Protein AF-A0A9Q3HK66-F1 (afdb_monomer_lite)

Secondary structure (DSSP, 8-state):
---SHHHHHHHHHHHTSTTTTTT-HHHHHHHHHHHHS----TTS--HHHHHHHHHHHHHTT-B-SHHHHHHHHHHHHHHHHHHHHTTSS-TT---HHHHHHTB-HHHHHHHHHHHHHHHHHHHHHTT-

Sequence (128 aa):
MEFWTTHSKISDAIEAMPGYEEGNWNQLKKNLITKWGRVEPKRRYTKDSLINLFNDTQDAGGVSTLSQYKRFIEDYEAILTYLLRYKYIPQENMFHEDLFDCLSADIKGALIKEMLKENVMVRAEDGG

Organism: NCBI:txid1389203

Foldseek 3Di:
DDPPPPPVVVVVVLCPAPCNVVVNVVRSVVVCCVVPVDPPDDCPDAPVQLVCLLVVLVVVVAQDDPVSVVVSVVSLCVRVVVCPVVVNDDPVPDVVVSVLVRHDPVVNVVVVVVVVVVVVVVVVVVPD

pLDDT: mean 73.05, std 12.78, range [39.62, 91.19]

Structure (mmCIF, N/CA/C/O backbone):
data_AF-A0A9Q3HK66-F1
#
_entry.id   AF-A0A9Q3HK66-F1
#
loop_
_atom_site.group_PDB
_atom_site.id
_atom_site.type_symbol
_atom_site.label_atom_id
_atom_site.label_alt_id
_atom_site.label_comp_id
_atom_site.label_asym_id
_atom_site.label_entity_id
_atom_site.label_seq_id
_atom_site.pdbx_PDB_ins_code
_atom_site.Cartn_x
_atom_site.Cartn_y
_atom_site.Cartn_z
_atom_site.occupancy
_atom_site.B_iso_or_equiv
_atom_site.auth_seq_id
_atom_site.auth_comp_id
_atom_site.auth_asym_id
_atom_site.auth_atom_id
_atom_site.pdbx_PDB_model_num
ATOM 1 N N . MET A 1 1 ? 32.216 -19.270 10.308 1.00 46.50 1 MET A N 1
ATOM 2 C CA . MET A 1 1 ? 32.596 -17.884 9.955 1.00 46.50 1 MET A CA 1
ATOM 3 C C . MET A 1 1 ? 32.798 -17.832 8.454 1.00 46.50 1 MET A C 1
ATOM 5 O O . MET A 1 1 ? 33.828 -18.320 8.029 1.00 46.50 1 MET A O 1
ATOM 9 N N . GLU A 1 2 ? 31.871 -17.285 7.662 1.00 50.75 2 GLU A N 1
ATOM 10 C CA . GLU A 1 2 ? 32.085 -17.074 6.213 1.00 50.75 2 GLU A CA 1
ATOM 11 C C . GLU A 1 2 ? 31.301 -15.840 5.721 1.00 50.75 2 GLU A C 1
ATOM 13 O O . GLU A 1 2 ? 30.339 -15.947 4.971 1.00 50.75 2 GLU A O 1
ATOM 18 N N . PHE A 1 3 ? 31.683 -14.646 6.189 1.00 43.53 3 PHE A N 1
ATOM 19 C CA . PHE A 1 3 ? 31.062 -13.370 5.784 1.00 43.53 3 PHE A CA 1
ATOM 20 C C . PHE A 1 3 ? 31.805 -12.642 4.641 1.00 43.53 3 PHE A C 1
ATOM 22 O O . PHE A 1 3 ? 31.358 -11.587 4.202 1.00 43.53 3 PHE A O 1
ATOM 29 N N . TRP A 1 4 ? 32.912 -13.189 4.119 1.00 42.31 4 TRP A N 1
ATOM 30 C CA . TRP A 1 4 ? 33.807 -12.465 3.194 1.00 42.31 4 TRP A CA 1
ATOM 31 C C . TRP A 1 4 ? 33.685 -12.851 1.710 1.00 42.31 4 TRP A C 1
ATOM 33 O O . TRP A 1 4 ? 34.185 -12.137 0.846 1.00 42.31 4 TRP A O 1
ATOM 43 N N . THR A 1 5 ? 32.991 -13.937 1.367 1.00 47.78 5 THR A N 1
ATOM 44 C CA . THR A 1 5 ? 33.030 -14.515 0.007 1.00 47.78 5 THR A CA 1
ATOM 45 C C . THR A 1 5 ? 32.211 -13.732 -1.032 1.00 47.78 5 THR A C 1
ATOM 47 O O . THR A 1 5 ? 32.378 -13.922 -2.237 1.00 47.78 5 THR A O 1
ATOM 50 N N . THR A 1 6 ? 31.321 -12.839 -0.593 1.00 52.41 6 THR A N 1
ATOM 51 C CA . THR A 1 6 ? 30.396 -12.108 -1.479 1.00 52.41 6 THR A CA 1
ATOM 52 C C . THR A 1 6 ? 30.963 -10.770 -1.962 1.00 52.41 6 THR A C 1
ATOM 54 O O . THR A 1 6 ? 30.619 -10.325 -3.054 1.00 52.41 6 THR A O 1
ATOM 57 N N . HIS A 1 7 ? 31.847 -10.138 -1.181 1.00 50.62 7 HIS A N 1
ATOM 58 C CA . HIS A 1 7 ? 32.344 -8.784 -1.461 1.00 50.62 7 HIS A CA 1
ATOM 59 C C . HIS A 1 7 ? 33.297 -8.741 -2.669 1.00 50.62 7 HIS A C 1
ATOM 61 O O . HIS A 1 7 ? 33.177 -7.845 -3.502 1.00 50.62 7 HIS A O 1
ATOM 67 N N . SER A 1 8 ? 34.177 -9.743 -2.815 1.00 58.47 8 SER A N 1
ATOM 68 C CA . SER A 1 8 ? 35.113 -9.831 -3.954 1.00 58.47 8 SER A CA 1
ATOM 69 C C . SER A 1 8 ? 34.372 -9.966 -5.287 1.00 58.47 8 SER A C 1
ATOM 71 O O . SER A 1 8 ? 34.623 -9.196 -6.203 1.00 58.47 8 SER A O 1
ATOM 73 N N . LYS A 1 9 ? 33.352 -10.828 -5.371 1.00 66.75 9 LYS A N 1
ATOM 74 C CA . LYS A 1 9 ? 32.630 -11.070 -6.633 1.00 66.75 9 LYS A CA 1
ATOM 75 C C . LYS A 1 9 ? 31.901 -9.842 -7.175 1.00 66.75 9 LYS A C 1
ATOM 77 O O . LYS A 1 9 ? 31.678 -9.752 -8.379 1.00 66.75 9 LYS A O 1
ATOM 82 N N . ILE A 1 10 ? 31.467 -8.941 -6.293 1.00 68.12 10 ILE A N 1
ATOM 83 C CA . ILE A 1 10 ? 30.796 -7.706 -6.704 1.00 68.12 10 ILE A CA 1
ATOM 84 C C . ILE A 1 10 ? 31.839 -6.690 -7.167 1.00 68.12 10 ILE A C 1
ATOM 86 O O . ILE A 1 10 ? 31.638 -6.112 -8.228 1.00 68.12 10 ILE A O 1
ATOM 90 N N . SER A 1 11 ? 32.952 -6.527 -6.440 1.00 75.31 11 SER A N 1
ATOM 91 C CA . SER A 1 11 ? 34.046 -5.626 -6.848 1.00 75.31 11 SER A CA 1
ATOM 92 C C . SER A 1 11 ? 34.596 -6.003 -8.222 1.00 75.31 11 SER A C 1
ATOM 94 O O . SER A 1 11 ? 34.533 -5.194 -9.144 1.00 75.31 11 SER A O 1
ATOM 96 N N . ASP A 1 12 ? 34.971 -7.272 -8.407 1.00 80.69 12 ASP A N 1
ATOM 97 C CA . ASP A 1 12 ? 35.528 -7.785 -9.665 1.00 80.69 12 ASP A CA 1
ATOM 98 C C . ASP A 1 12 ? 34.554 -7.573 -10.840 1.00 80.69 12 ASP A C 1
ATOM 100 O O . ASP A 1 12 ? 34.932 -7.265 -11.971 1.00 80.69 12 ASP A O 1
ATOM 104 N N . ALA A 1 13 ? 33.252 -7.708 -10.573 1.00 76.38 13 ALA A N 1
ATOM 105 C CA . ALA A 1 13 ? 32.212 -7.533 -11.575 1.00 76.38 13 ALA A CA 1
ATOM 106 C C . ALA A 1 13 ? 31.898 -6.064 -11.902 1.00 76.38 13 ALA A C 1
ATOM 108 O O . ALA A 1 13 ? 31.274 -5.840 -12.942 1.00 76.38 13 ALA A O 1
ATOM 109 N N . ILE A 1 14 ? 32.254 -5.113 -11.029 1.00 77.75 14 ILE A N 1
ATOM 110 C CA . ILE A 1 14 ? 32.160 -3.660 -11.246 1.00 77.75 14 ILE A CA 1
ATOM 111 C C . ILE A 1 14 ? 33.399 -3.171 -11.996 1.00 77.75 14 ILE A C 1
ATOM 113 O O . ILE A 1 14 ? 33.261 -2.407 -12.947 1.00 77.75 14 ILE A O 1
ATOM 117 N N . GLU A 1 15 ? 34.578 -3.660 -11.616 1.00 81.81 15 GLU A N 1
ATOM 118 C CA . GLU A 1 15 ? 35.858 -3.343 -12.257 1.00 81.81 15 GLU A CA 1
ATOM 119 C C . GLU A 1 15 ? 35.882 -3.788 -13.726 1.00 81.81 15 GLU A C 1
ATOM 121 O O . GLU A 1 15 ? 36.341 -3.064 -14.603 1.00 81.81 15 GLU A O 1
ATOM 126 N N . ALA A 1 16 ? 35.259 -4.930 -14.028 1.00 82.25 16 ALA A N 1
ATOM 127 C CA . ALA A 1 16 ? 35.086 -5.414 -15.396 1.00 82.25 16 ALA A CA 1
ATOM 128 C C . ALA A 1 16 ? 33.992 -4.680 -16.208 1.00 82.25 16 ALA A C 1
ATOM 130 O O . ALA A 1 16 ? 33.713 -5.071 -17.347 1.00 82.25 16 ALA A O 1
ATOM 131 N N . MET A 1 17 ? 33.306 -3.667 -15.655 1.00 85.44 17 MET A N 1
ATOM 132 C CA . MET A 1 17 ? 32.253 -2.957 -16.389 1.00 85.44 17 MET A CA 1
ATOM 133 C C . MET A 1 17 ? 32.805 -1.879 -17.324 1.00 85.44 17 MET A C 1
ATOM 135 O O . MET A 1 17 ? 33.657 -1.082 -16.929 1.00 85.44 17 MET A O 1
ATOM 139 N N . PRO A 1 18 ? 32.219 -1.739 -18.528 1.00 79.81 18 PRO A N 1
ATOM 140 C CA . PRO A 1 18 ? 3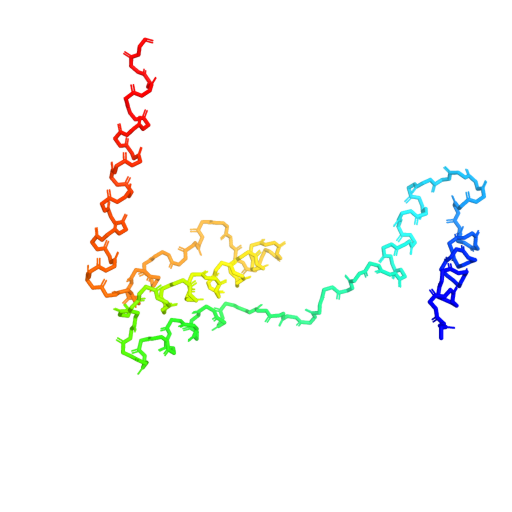2.517 -0.615 -19.403 1.00 79.81 18 PRO A CA 1
ATOM 141 C C . PRO A 1 18 ? 32.283 0.725 -18.697 1.00 79.81 18 PRO A C 1
ATOM 143 O O . PRO A 1 18 ? 31.234 0.935 -18.077 1.00 79.81 18 PRO A O 1
ATOM 146 N N . GLY A 1 19 ? 33.251 1.631 -18.817 1.00 78.12 19 GLY A N 1
ATOM 147 C CA . GLY A 1 19 ? 33.241 2.934 -18.156 1.00 78.12 19 GLY A CA 1
ATOM 148 C C . GLY A 1 19 ? 33.841 2.956 -16.745 1.00 78.12 19 GLY A C 1
ATOM 149 O O . GLY A 1 19 ? 33.911 4.041 -16.174 1.00 78.12 19 GLY A O 1
ATOM 150 N N . TYR A 1 20 ? 34.284 1.817 -16.190 1.00 82.31 20 TYR A N 1
ATOM 151 C CA . TYR A 1 20 ? 35.030 1.783 -14.925 1.00 82.31 20 TYR A CA 1
ATOM 152 C C . TYR A 1 20 ? 36.455 2.334 -15.096 1.00 82.31 20 TYR A C 1
ATOM 154 O O . TYR A 1 20 ? 36.776 3.382 -14.543 1.00 82.31 20 TYR A O 1
ATOM 162 N N . GLU A 1 21 ? 37.266 1.690 -15.943 1.00 82.25 21 GLU A N 1
ATOM 163 C CA . GLU A 1 21 ? 38.657 2.087 -16.241 1.00 82.25 21 GLU A CA 1
ATOM 164 C C . GLU A 1 21 ? 38.761 3.500 -16.839 1.00 82.25 21 GLU A C 1
ATOM 166 O O . GLU A 1 21 ? 39.676 4.262 -16.547 1.00 82.25 21 GLU A O 1
ATOM 171 N N . GLU A 1 22 ? 37.776 3.886 -17.651 1.00 86.62 22 GLU A N 1
ATOM 172 C CA . GLU A 1 22 ? 37.726 5.196 -18.313 1.00 86.62 22 GLU A CA 1
ATOM 173 C C . GLU A 1 22 ? 37.246 6.325 -17.381 1.00 86.62 22 GLU A C 1
ATOM 175 O O . GLU A 1 22 ? 37.138 7.476 -17.805 1.00 86.62 22 GLU A O 1
ATOM 180 N N . GLY A 1 23 ? 36.892 6.016 -16.125 1.00 81.62 23 GLY A N 1
ATOM 181 C CA . GLY A 1 23 ? 36.328 6.986 -15.180 1.00 81.62 23 GLY A CA 1
ATOM 182 C C . GLY A 1 23 ? 34.977 7.564 -15.625 1.00 81.62 23 GLY A C 1
ATOM 183 O O . GLY A 1 23 ? 34.552 8.622 -15.153 1.00 81.62 23 GLY A O 1
ATOM 184 N N . ASN A 1 24 ? 34.279 6.893 -16.545 1.00 84.25 24 ASN A N 1
ATOM 185 C CA . ASN A 1 24 ? 32.986 7.315 -17.065 1.00 84.25 24 ASN A CA 1
ATOM 186 C C . ASN A 1 24 ? 31.864 6.883 -16.113 1.00 84.25 24 ASN A C 1
ATOM 188 O O . ASN A 1 24 ? 31.091 5.954 -16.369 1.00 84.25 24 ASN A O 1
ATOM 192 N N . TRP A 1 25 ? 31.747 7.614 -15.005 1.00 80.31 25 TRP A N 1
ATOM 193 C CA . TRP A 1 25 ? 30.782 7.352 -13.935 1.00 80.31 25 TRP A CA 1
ATOM 194 C C . TRP A 1 25 ? 29.326 7.299 -14.415 1.00 80.31 25 TRP A C 1
ATOM 196 O O . TRP A 1 25 ? 28.517 6.559 -13.854 1.00 80.31 25 TRP A O 1
ATOM 206 N N . ASN A 1 26 ? 28.978 8.029 -15.480 1.00 79.31 26 ASN A N 1
ATOM 207 C CA . ASN A 1 26 ? 27.639 7.991 -16.072 1.00 79.31 26 ASN A CA 1
ATOM 208 C C . ASN A 1 26 ? 27.352 6.6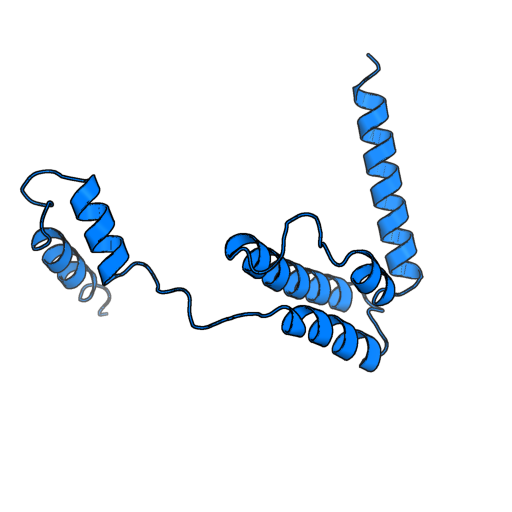63 -16.784 1.00 79.31 26 ASN A C 1
ATOM 210 O O . ASN A 1 26 ? 26.247 6.127 -16.666 1.00 79.31 26 ASN A O 1
ATOM 214 N N . GLN A 1 27 ? 28.325 6.126 -17.518 1.00 83.06 27 GLN A N 1
ATOM 215 C CA . GLN A 1 27 ? 28.209 4.825 -18.174 1.00 83.06 27 GLN A CA 1
ATOM 216 C C . GLN A 1 27 ? 28.241 3.687 -17.153 1.00 83.06 27 GLN A C 1
ATOM 218 O O . GLN A 1 27 ? 27.389 2.798 -17.203 1.00 83.06 27 GLN A O 1
ATOM 223 N N . LEU A 1 28 ? 29.134 3.775 -16.166 1.00 77.44 28 LEU A N 1
ATOM 224 C CA . LEU A 1 28 ? 29.213 2.809 -15.077 1.00 77.44 28 LEU A CA 1
ATOM 225 C C . LEU A 1 28 ? 27.895 2.744 -14.290 1.00 77.44 28 LEU A C 1
ATOM 227 O O . LEU A 1 28 ? 27.343 1.665 -14.092 1.00 77.44 28 LEU A O 1
ATOM 231 N N . LYS A 1 29 ? 27.316 3.897 -13.925 1.00 76.81 29 LYS A N 1
ATOM 232 C CA . LYS A 1 29 ? 26.019 3.976 -13.231 1.00 76.81 29 LYS A CA 1
ATOM 233 C C . LYS A 1 29 ? 24.886 3.319 -14.024 1.00 76.81 29 LYS A C 1
ATOM 235 O O . LYS A 1 29 ? 24.063 2.625 -13.429 1.00 76.81 29 LYS A O 1
ATOM 240 N N . LYS A 1 30 ? 24.839 3.493 -15.351 1.00 78.56 30 LYS A N 1
ATOM 241 C CA . LYS A 1 30 ? 23.859 2.804 -16.213 1.00 78.56 30 LYS A CA 1
ATOM 242 C C . LYS A 1 30 ? 24.043 1.289 -16.153 1.00 78.56 30 LYS A C 1
ATOM 244 O O . LYS A 1 30 ? 23.075 0.581 -15.904 1.00 78.56 30 LYS A O 1
ATOM 249 N N . ASN A 1 31 ? 25.276 0.808 -16.290 1.00 77.62 31 ASN A N 1
ATOM 250 C CA . ASN A 1 31 ? 25.594 -0.622 -16.267 1.00 77.62 31 ASN A CA 1
ATOM 251 C C . ASN A 1 31 ? 25.270 -1.275 -14.912 1.00 77.62 31 ASN A C 1
ATOM 253 O O . ASN A 1 31 ? 24.718 -2.376 -14.874 1.00 77.62 31 ASN A O 1
ATOM 257 N N . LEU A 1 32 ? 25.526 -0.567 -13.807 1.00 78.81 32 LEU A N 1
ATOM 258 C CA . LEU A 1 32 ? 25.154 -0.989 -12.454 1.00 78.81 32 LEU A CA 1
ATOM 259 C C . LEU A 1 32 ? 23.637 -1.132 -12.299 1.00 78.81 32 LEU A C 1
ATOM 261 O O . LEU A 1 32 ? 23.158 -2.150 -11.802 1.00 78.81 32 LEU A O 1
ATOM 265 N N . ILE A 1 33 ? 22.873 -0.137 -12.757 1.00 75.38 33 ILE A N 1
ATOM 266 C CA . ILE A 1 33 ? 21.405 -0.168 -12.720 1.00 75.38 33 ILE A CA 1
ATOM 267 C C . ILE A 1 33 ? 20.862 -1.276 -13.633 1.00 75.38 33 ILE A C 1
ATOM 269 O O . ILE A 1 33 ? 19.918 -1.961 -13.265 1.00 75.38 33 ILE A O 1
ATOM 273 N N . THR A 1 34 ? 21.465 -1.515 -14.795 1.00 75.25 34 THR A N 1
ATOM 274 C CA . THR A 1 34 ? 21.031 -2.584 -15.704 1.00 75.25 34 THR A CA 1
ATOM 275 C C . THR A 1 34 ? 21.306 -3.983 -15.148 1.00 75.25 34 THR A C 1
ATOM 277 O O . THR A 1 34 ? 20.475 -4.872 -15.316 1.00 75.25 34 THR A O 1
ATOM 280 N N . LYS A 1 35 ? 22.453 -4.200 -14.491 1.00 73.94 35 LYS A N 1
ATOM 281 C CA . LYS A 1 35 ? 22.855 -5.526 -13.987 1.00 73.94 35 LYS A CA 1
ATOM 282 C C . LYS A 1 35 ? 22.308 -5.839 -12.590 1.00 73.94 35 LYS A C 1
ATOM 284 O O . LYS A 1 35 ? 22.019 -6.997 -12.304 1.00 73.94 35 LYS A O 1
ATOM 289 N N . TRP A 1 36 ? 22.164 -4.826 -11.733 1.00 75.94 36 TRP A N 1
ATOM 290 C CA . TRP A 1 36 ? 21.765 -4.979 -10.324 1.00 75.94 36 TRP A CA 1
ATOM 291 C C . TRP A 1 36 ? 20.744 -3.960 -9.829 1.00 75.94 36 TRP A C 1
ATOM 293 O O . TRP A 1 36 ? 20.261 -4.083 -8.701 1.00 75.94 36 TRP A O 1
ATOM 303 N N . GLY A 1 37 ? 20.394 -2.955 -10.632 1.00 70.25 37 GLY A N 1
ATOM 304 C CA . GLY A 1 37 ? 19.237 -2.125 -10.335 1.00 70.25 37 GLY A CA 1
ATOM 305 C C . GLY A 1 37 ? 18.037 -3.049 -10.300 1.00 70.25 37 GLY A C 1
ATOM 306 O O . GLY A 1 37 ? 17.688 -3.665 -11.304 1.00 70.25 37 GLY A O 1
ATOM 307 N N . ARG A 1 38 ? 17.470 -3.224 -9.105 1.00 59.94 38 ARG A N 1
ATOM 308 C CA . ARG A 1 38 ? 16.288 -4.053 -8.901 1.00 59.94 38 ARG A CA 1
ATOM 309 C C . ARG A 1 38 ? 15.283 -3.711 -9.996 1.00 59.94 38 ARG A C 1
ATOM 31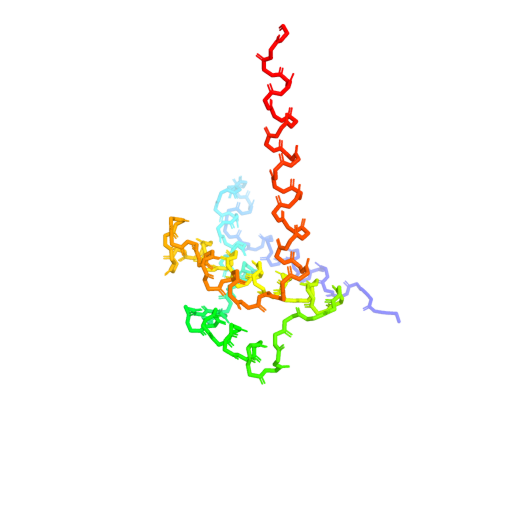1 O O . ARG A 1 38 ? 14.803 -2.581 -10.059 1.00 59.94 38 ARG A O 1
ATOM 318 N N . VAL A 1 39 ? 14.969 -4.687 -10.842 1.00 56.72 39 VAL A N 1
ATOM 319 C CA . VAL A 1 39 ? 13.743 -4.641 -11.628 1.00 56.72 39 VAL A CA 1
ATOM 320 C C . VAL A 1 39 ? 12.647 -4.611 -10.578 1.00 56.72 39 VAL A C 1
ATOM 322 O O . VAL A 1 39 ? 12.450 -5.606 -9.878 1.00 56.72 39 VAL A O 1
ATOM 325 N N . GLU A 1 40 ? 12.005 -3.463 -10.364 1.00 54.72 40 GLU A N 1
ATOM 326 C CA . GLU A 1 40 ? 10.811 -3.477 -9.532 1.00 54.72 40 GLU A CA 1
ATOM 327 C C . GLU A 1 40 ? 9.840 -4.478 -10.161 1.00 54.72 40 GLU A C 1
ATOM 329 O O . GLU A 1 40 ? 9.581 -4.420 -11.369 1.00 54.72 40 GLU A O 1
ATOM 334 N N . PRO A 1 41 ? 9.395 -5.479 -9.389 1.00 53.28 41 PRO A N 1
ATOM 335 C CA . PRO A 1 41 ? 8.689 -6.601 -9.960 1.00 53.28 41 PRO A CA 1
ATOM 336 C C . PRO A 1 41 ? 7.361 -6.141 -10.568 1.00 53.28 41 PRO A C 1
ATOM 338 O O . PRO A 1 41 ? 6.639 -5.325 -9.994 1.00 53.28 41 PRO A O 1
ATOM 341 N N . LYS A 1 42 ? 7.078 -6.701 -11.752 1.00 57.97 42 LYS A N 1
ATOM 342 C CA . LYS A 1 42 ? 5.778 -7.225 -12.207 1.00 57.97 42 LYS A CA 1
ATOM 343 C C . LYS A 1 42 ? 4.593 -6.673 -11.394 1.00 57.97 42 LYS A C 1
ATOM 345 O O . LYS A 1 42 ? 4.364 -7.179 -10.305 1.00 57.97 42 LYS A O 1
ATOM 350 N N . ARG A 1 43 ? 3.895 -5.650 -11.926 1.00 62.28 43 ARG A N 1
ATOM 351 C CA . ARG A 1 43 ? 2.699 -4.971 -11.357 1.00 62.28 43 ARG A CA 1
ATOM 352 C C . ARG A 1 43 ? 2.423 -5.360 -9.893 1.00 62.28 43 ARG A C 1
ATOM 354 O O . ARG A 1 43 ? 1.582 -6.217 -9.642 1.00 62.28 43 ARG A O 1
ATOM 361 N N . ARG A 1 44 ? 3.156 -4.758 -8.947 1.00 80.25 44 ARG A N 1
ATOM 362 C CA . ARG A 1 44 ? 3.002 -5.043 -7.508 1.00 80.25 44 ARG A CA 1
ATOM 363 C C . ARG A 1 44 ? 1.606 -4.667 -7.011 1.00 80.25 44 ARG A C 1
ATOM 365 O O . ARG A 1 44 ? 1.024 -5.411 -6.235 1.00 80.25 44 ARG A O 1
ATOM 372 N N . TYR A 1 45 ? 1.091 -3.538 -7.491 1.00 84.69 45 TYR A N 1
ATOM 373 C CA . TYR A 1 45 ? -0.257 -3.059 -7.216 1.00 84.69 45 TYR A CA 1
ATOM 374 C C . TYR A 1 45 ? -0.909 -2.511 -8.489 1.00 84.69 45 TYR A C 1
ATOM 376 O O . TYR A 1 45 ? -0.226 -2.010 -9.391 1.00 84.69 45 TYR A O 1
ATOM 384 N N . THR A 1 46 ? -2.234 -2.607 -8.553 1.00 87.00 46 THR A N 1
ATOM 385 C CA . THR A 1 46 ? -3.096 -2.012 -9.584 1.00 87.00 46 THR A CA 1
ATOM 386 C C . THR A 1 46 ? -4.106 -1.068 -8.933 1.00 87.00 46 THR A C 1
ATOM 388 O O . THR A 1 46 ? -4.158 -0.957 -7.709 1.00 87.00 46 THR A O 1
ATOM 391 N N . LYS A 1 47 ? -4.935 -0.391 -9.737 1.00 82.44 47 LYS A N 1
ATOM 392 C CA . LYS A 1 47 ? -6.079 0.362 -9.198 1.00 82.44 47 LYS A CA 1
ATOM 393 C C . LYS A 1 47 ? -7.025 -0.549 -8.408 1.00 82.44 47 LYS A C 1
ATOM 395 O O . LYS A 1 47 ? -7.481 -0.156 -7.342 1.00 82.44 47 LYS A O 1
ATOM 400 N N . ASP A 1 48 ? -7.226 -1.787 -8.868 1.00 85.81 48 ASP A N 1
ATOM 401 C CA . ASP A 1 48 ? -8.027 -2.785 -8.149 1.00 85.81 48 ASP A CA 1
ATOM 402 C C . ASP A 1 48 ? -7.447 -3.130 -6.777 1.00 85.81 48 ASP A C 1
ATOM 404 O O . ASP A 1 48 ? -8.192 -3.501 -5.885 1.00 85.81 48 ASP A O 1
ATOM 408 N N . SER A 1 49 ? -6.136 -2.970 -6.557 1.00 89.94 49 SER A N 1
ATOM 409 C CA . SER A 1 49 ? -5.555 -3.160 -5.223 1.00 89.94 49 SER A CA 1
ATOM 410 C C . SER A 1 49 ? -6.095 -2.156 -4.199 1.00 89.94 49 SER A C 1
ATOM 412 O O . SER A 1 49 ? -6.267 -2.535 -3.047 1.00 89.94 49 SER A O 1
ATOM 414 N N . LEU A 1 50 ? -6.390 -0.911 -4.604 1.00 86.12 50 LEU A N 1
ATOM 415 C CA . LEU A 1 50 ? -7.049 0.068 -3.727 1.00 86.12 50 LEU A CA 1
ATOM 416 C C . LEU A 1 50 ? -8.518 -0.286 -3.508 1.00 86.12 50 LEU A C 1
ATOM 418 O O . LEU A 1 50 ? -8.975 -0.298 -2.372 1.00 86.12 50 LEU A O 1
ATOM 422 N N . ILE A 1 51 ? -9.232 -0.627 -4.583 1.00 84.94 51 ILE A N 1
ATOM 423 C CA . ILE A 1 51 ? -10.649 -1.011 -4.510 1.00 84.94 51 ILE A CA 1
ATOM 424 C C . ILE A 1 51 ? -10.826 -2.227 -3.592 1.00 84.94 51 ILE A C 1
ATOM 426 O O . ILE A 1 51 ? -11.683 -2.219 -2.717 1.00 84.94 51 ILE A O 1
A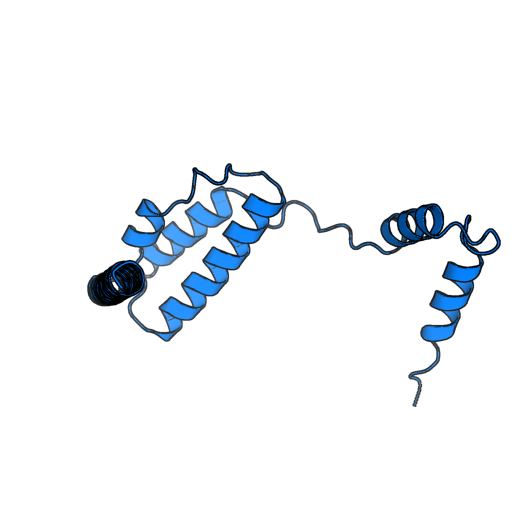TOM 430 N N . ASN A 1 52 ? -9.974 -3.242 -3.737 1.00 90.44 52 ASN A N 1
ATOM 431 C CA . ASN A 1 52 ? -10.002 -4.427 -2.888 1.00 90.44 52 ASN A CA 1
ATOM 432 C C . ASN A 1 52 ? -9.644 -4.088 -1.439 1.00 90.44 52 ASN A C 1
ATOM 434 O O . ASN A 1 52 ? -10.325 -4.566 -0.547 1.00 90.44 52 ASN A O 1
ATOM 438 N N . LEU A 1 53 ? -8.649 -3.222 -1.187 1.00 91.19 53 LEU A N 1
ATOM 439 C CA . LEU A 1 53 ? -8.339 -2.778 0.178 1.00 91.19 53 LEU A CA 1
ATOM 440 C C . LEU A 1 53 ? -9.569 -2.149 0.854 1.00 91.19 53 LEU A C 1
ATOM 442 O O . LEU A 1 53 ? -9.845 -2.450 2.015 1.00 91.19 53 LEU A O 1
ATOM 446 N N . PHE A 1 54 ? -10.306 -1.296 0.140 1.00 85.25 54 PHE A N 1
ATOM 447 C CA . PHE A 1 54 ? -11.523 -0.667 0.653 1.00 85.25 54 PHE A CA 1
ATOM 448 C C . PHE A 1 54 ? -12.642 -1.684 0.887 1.00 85.25 54 PHE A C 1
ATOM 450 O O . PHE A 1 54 ? -13.163 -1.756 1.999 1.00 85.25 54 PHE A O 1
ATOM 457 N N . ASN A 1 55 ? -12.950 -2.514 -0.112 1.00 85.25 55 ASN A N 1
ATOM 458 C CA . ASN A 1 55 ? -13.997 -3.532 -0.017 1.00 85.25 55 ASN A CA 1
ATOM 459 C C . ASN A 1 55 ? -13.709 -4.540 1.100 1.00 85.25 55 ASN A C 1
ATOM 461 O O . ASN A 1 55 ? -14.555 -4.745 1.960 1.00 85.25 55 ASN A O 1
ATOM 465 N N . ASP A 1 56 ? -12.493 -5.090 1.157 1.00 89.38 56 ASP A N 1
ATOM 466 C CA . ASP A 1 56 ? -12.089 -6.056 2.184 1.00 89.38 56 ASP A CA 1
ATOM 467 C C . ASP A 1 56 ? -12.179 -5.436 3.589 1.00 89.38 56 ASP A C 1
ATOM 469 O O . ASP A 1 56 ? -12.560 -6.099 4.556 1.00 89.38 56 ASP A O 1
ATOM 473 N N . THR A 1 57 ? -11.851 -4.145 3.714 1.00 87.88 57 THR A N 1
ATOM 474 C CA . THR A 1 57 ? -11.963 -3.415 4.983 1.00 87.88 57 THR A CA 1
ATOM 475 C C . THR A 1 57 ? -13.423 -3.205 5.377 1.00 87.88 57 THR A C 1
ATOM 477 O O . THR A 1 57 ? -13.766 -3.393 6.544 1.00 87.88 57 THR A O 1
ATOM 480 N N . GLN A 1 58 ? -14.292 -2.840 4.432 1.00 83.19 58 GLN A N 1
ATOM 481 C CA . GLN A 1 58 ? -15.727 -2.678 4.674 1.00 83.19 58 GLN A CA 1
ATOM 482 C C . GLN A 1 58 ? -16.405 -4.012 5.013 1.00 83.19 58 GLN A C 1
ATOM 484 O O . GLN A 1 58 ? -17.127 -4.084 6.008 1.00 83.19 58 GLN A O 1
ATOM 489 N N . ASP A 1 59 ? -16.107 -5.075 4.264 1.00 86.06 59 ASP A N 1
ATOM 490 C CA . ASP A 1 59 ? -16.609 -6.434 4.494 1.00 86.06 59 ASP A CA 1
ATOM 491 C C . ASP A 1 59 ? -16.181 -6.975 5.869 1.00 86.06 59 ASP A C 1
ATOM 493 O O . ASP A 1 59 ? -16.917 -7.725 6.513 1.00 86.06 59 ASP A O 1
ATOM 497 N N . ALA A 1 60 ? -15.021 -6.540 6.374 1.00 87.25 60 ALA A N 1
ATOM 498 C CA . ALA A 1 60 ? -14.543 -6.842 7.722 1.00 87.25 60 ALA A CA 1
ATOM 499 C C . ALA A 1 60 ? -15.181 -5.979 8.837 1.00 87.25 60 ALA A C 1
ATOM 501 O O . ALA A 1 60 ? -14.795 -6.104 10.003 1.00 87.25 60 ALA A O 1
ATOM 502 N N . GLY A 1 61 ? -16.154 -5.120 8.515 1.00 84.75 61 GLY A N 1
ATOM 503 C CA . GLY A 1 61 ? -16.838 -4.238 9.469 1.00 84.75 61 GLY A CA 1
ATOM 504 C C . GLY A 1 61 ? -16.173 -2.871 9.667 1.00 84.75 61 GLY A C 1
ATOM 505 O O . GLY A 1 61 ? -16.484 -2.171 10.632 1.00 84.75 61 GLY A O 1
ATOM 506 N N . GLY A 1 62 ? -15.269 -2.484 8.766 1.00 83.88 62 GLY A N 1
ATOM 507 C CA . GLY A 1 62 ? -14.575 -1.200 8.778 1.00 83.88 62 GLY A CA 1
ATOM 508 C C . GLY A 1 62 ? -13.433 -1.105 9.794 1.00 83.88 62 GLY A C 1
ATOM 509 O O . GLY A 1 62 ? -13.115 -2.029 10.548 1.00 83.88 62 GLY A O 1
ATOM 510 N N . VAL A 1 63 ? -12.795 0.066 9.829 1.00 84.25 63 VAL A N 1
ATOM 511 C CA . VAL A 1 63 ? -11.696 0.357 10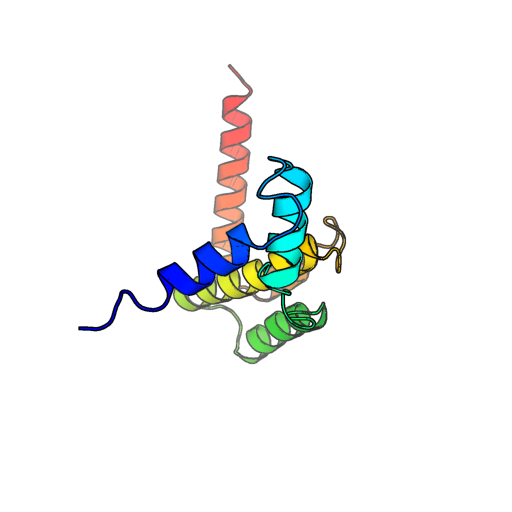.760 1.00 84.25 63 VAL A CA 1
ATOM 512 C C . VAL A 1 63 ? -12.251 0.868 12.094 1.00 84.25 63 VAL A C 1
ATOM 514 O O . VAL A 1 63 ? -12.681 2.017 12.187 1.00 84.25 63 VAL A O 1
ATOM 517 N N . SER A 1 64 ? -12.217 0.045 13.149 1.00 82.44 64 SER A N 1
ATOM 518 C CA . SER A 1 64 ? -12.810 0.378 14.461 1.00 82.44 64 SER A CA 1
ATOM 519 C C . SER A 1 64 ? -11.804 0.547 15.607 1.00 82.44 64 SER A C 1
ATOM 521 O O . SER A 1 64 ? -12.160 1.050 16.669 1.00 82.44 64 SER A O 1
ATOM 523 N N . THR A 1 65 ? -10.535 0.186 15.408 1.00 82.12 65 THR A N 1
ATOM 524 C CA . THR A 1 65 ? -9.476 0.317 16.423 1.00 82.12 65 THR A CA 1
ATOM 525 C C . THR A 1 65 ? -8.261 1.070 15.890 1.00 82.12 65 THR A C 1
ATOM 527 O O . THR A 1 65 ? -7.984 1.072 14.691 1.00 82.12 65 THR A O 1
ATOM 530 N N . LEU A 1 66 ? -7.468 1.658 16.793 1.00 76.88 66 LEU A N 1
ATOM 531 C CA . LEU A 1 66 ? -6.234 2.366 16.429 1.00 76.88 66 LEU A CA 1
ATOM 532 C C . LEU A 1 66 ? -5.228 1.463 15.694 1.00 76.88 66 LEU A C 1
ATOM 534 O O . LEU A 1 66 ? -4.551 1.913 14.774 1.00 76.88 66 LEU A O 1
ATOM 538 N N . SER A 1 67 ? -5.127 0.191 16.082 1.00 80.69 67 SER A N 1
ATOM 539 C CA . SER A 1 67 ? -4.229 -0.767 15.427 1.00 80.69 67 SER A CA 1
ATOM 540 C C . SER A 1 67 ? -4.694 -1.111 14.011 1.00 80.69 67 SER A C 1
ATOM 542 O O . SER A 1 67 ? -3.868 -1.175 13.105 1.00 80.69 67 SER A O 1
ATOM 544 N N . GLN A 1 68 ? -6.005 -1.284 13.803 1.00 82.06 68 GLN A N 1
ATOM 545 C CA . GLN A 1 68 ? -6.571 -1.466 12.461 1.00 82.06 68 GLN A CA 1
ATOM 546 C C . GLN A 1 68 ? -6.347 -0.225 11.600 1.00 82.06 68 GLN A C 1
ATOM 548 O O . GLN A 1 68 ? -5.995 -0.358 10.436 1.00 82.06 68 GLN A O 1
ATOM 553 N N . TYR A 1 69 ? -6.481 0.969 12.181 1.00 80.12 69 TYR A N 1
ATOM 554 C CA . TYR A 1 69 ? -6.247 2.222 11.472 1.00 80.12 69 TYR A CA 1
ATOM 555 C C . TYR A 1 69 ? -4.808 2.369 11.003 1.00 80.12 69 TYR A C 1
ATOM 557 O O . TYR A 1 69 ? -4.577 2.637 9.829 1.00 80.12 69 TYR A O 1
ATOM 565 N N . LYS A 1 70 ? -3.837 2.137 11.894 1.00 81.19 70 LYS A N 1
ATOM 566 C CA . LYS A 1 70 ? -2.415 2.194 11.533 1.00 81.19 70 LYS A CA 1
ATOM 567 C C . LYS A 1 70 ? -2.092 1.236 10.393 1.00 81.19 70 LYS A C 1
ATOM 569 O O . LYS A 1 70 ? -1.489 1.652 9.415 1.00 81.19 70 LYS A O 1
ATOM 574 N N . ARG A 1 71 ? -2.561 -0.010 10.493 1.00 86.06 71 ARG A N 1
ATOM 575 C CA . ARG A 1 71 ? -2.340 -1.018 9.454 1.00 86.06 71 ARG A CA 1
ATOM 576 C C . ARG A 1 71 ? -2.992 -0.634 8.124 1.00 86.06 71 ARG A C 1
ATOM 578 O O . ARG A 1 71 ? -2.360 -0.741 7.084 1.00 86.06 71 ARG A O 1
ATOM 585 N N . PHE A 1 72 ? -4.234 -0.162 8.164 1.00 84.06 72 PHE A N 1
ATOM 586 C CA . PHE A 1 72 ? -4.960 0.272 6.974 1.00 84.06 72 PHE A CA 1
ATOM 587 C C . PHE A 1 72 ? -4.268 1.451 6.273 1.00 84.06 72 PHE A C 1
ATOM 589 O O . PHE A 1 72 ? -4.128 1.432 5.054 1.00 84.06 72 PHE A O 1
ATOM 596 N N . ILE A 1 73 ? -3.782 2.441 7.031 1.00 82.94 73 ILE A N 1
ATOM 597 C CA . ILE A 1 73 ? -3.021 3.571 6.480 1.00 82.94 73 ILE A CA 1
ATOM 598 C C . ILE A 1 73 ? -1.675 3.117 5.908 1.00 82.94 73 ILE A C 1
ATOM 600 O O . ILE A 1 73 ? -1.334 3.536 4.808 1.00 82.94 73 ILE A O 1
ATOM 604 N N . GLU A 1 74 ? -0.942 2.228 6.585 1.00 85.81 74 GLU A N 1
ATOM 605 C CA . GLU A 1 74 ? 0.314 1.667 6.062 1.00 85.81 74 GLU A CA 1
ATOM 606 C C . GLU A 1 74 ? 0.103 0.950 4.715 1.00 85.81 74 GL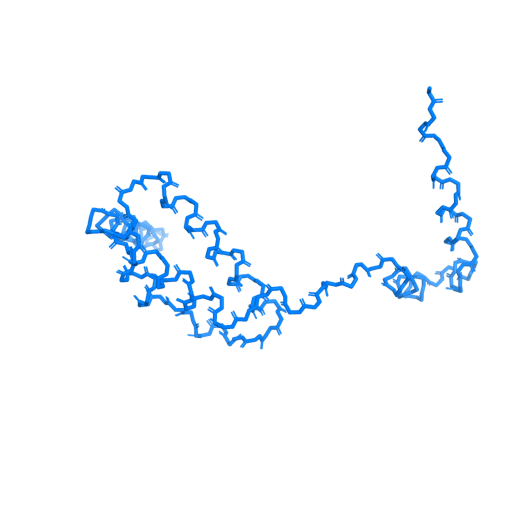U A C 1
ATOM 608 O O . GLU A 1 74 ? 0.853 1.179 3.761 1.00 85.81 74 GLU A O 1
ATOM 613 N N . ASP A 1 75 ? -0.940 0.119 4.611 1.00 88.31 75 ASP A N 1
ATOM 614 C CA . ASP A 1 75 ? -1.284 -0.594 3.377 1.00 88.31 75 ASP A CA 1
ATOM 615 C C . ASP A 1 75 ? -1.746 0.380 2.273 1.00 88.31 75 ASP A C 1
ATOM 617 O O . ASP A 1 75 ? -1.293 0.286 1.125 1.00 88.31 75 ASP A O 1
ATOM 621 N N . TYR A 1 76 ? -2.585 1.365 2.616 1.00 85.75 76 TYR A N 1
ATOM 622 C CA . TYR A 1 76 ? -3.049 2.411 1.700 1.00 85.75 76 TYR A CA 1
ATOM 623 C C . TYR A 1 76 ? -1.889 3.254 1.149 1.00 85.75 76 TYR A C 1
ATOM 625 O O . TYR A 1 76 ? -1.771 3.418 -0.068 1.00 85.75 76 TYR A O 1
ATOM 633 N N . GLU A 1 77 ? -0.994 3.748 2.009 1.00 85.06 77 GLU A N 1
ATOM 634 C CA . GLU A 1 77 ? 0.164 4.555 1.611 1.00 85.06 77 GLU A CA 1
ATOM 635 C C . GLU A 1 77 ? 1.136 3.761 0.737 1.00 85.06 77 GLU A C 1
ATOM 637 O O . GLU A 1 77 ? 1.655 4.293 -0.251 1.00 85.06 77 GLU A O 1
ATOM 642 N N . ALA A 1 78 ? 1.359 2.480 1.049 1.00 88.62 78 ALA A N 1
ATOM 643 C CA . ALA A 1 78 ? 2.212 1.608 0.250 1.00 88.62 78 ALA A CA 1
ATOM 644 C C . ALA A 1 78 ? 1.662 1.419 -1.174 1.00 88.62 78 ALA A C 1
ATOM 646 O O . ALA A 1 78 ? 2.423 1.499 -2.148 1.00 88.62 78 ALA A O 1
ATOM 647 N N . ILE A 1 79 ? 0.348 1.204 -1.307 1.00 89.19 79 ILE A N 1
ATOM 648 C CA . ILE A 1 79 ? -0.319 1.067 -2.605 1.00 89.19 79 ILE A CA 1
ATOM 649 C C . ILE A 1 79 ? -0.302 2.405 -3.354 1.00 89.19 79 ILE A C 1
ATOM 651 O O . ILE A 1 79 ? 0.148 2.458 -4.501 1.00 89.19 79 ILE A O 1
ATOM 655 N N . LEU A 1 80 ? -0.734 3.495 -2.714 1.00 84.50 80 LEU A N 1
ATOM 656 C CA . LEU A 1 80 ? -0.825 4.819 -3.330 1.00 84.50 80 LEU A CA 1
ATOM 657 C C . LEU A 1 80 ? 0.544 5.308 -3.819 1.00 84.50 80 LEU A C 1
ATOM 659 O O . LEU A 1 80 ? 0.684 5.706 -4.978 1.00 84.50 80 LEU A O 1
ATOM 663 N N . THR A 1 81 ? 1.576 5.202 -2.978 1.00 85.25 81 THR A N 1
ATOM 664 C CA . THR A 1 81 ? 2.953 5.588 -3.325 1.00 85.25 81 THR A CA 1
ATOM 665 C C . THR A 1 81 ? 3.448 4.826 -4.550 1.00 85.25 81 THR A C 1
ATOM 667 O O . THR A 1 81 ? 4.061 5.414 -5.443 1.00 85.25 81 THR A O 1
ATOM 670 N N . TYR A 1 82 ? 3.157 3.524 -4.635 1.00 88.06 82 TYR A N 1
ATOM 671 C CA . TYR A 1 82 ? 3.518 2.717 -5.796 1.00 88.06 82 TYR A CA 1
ATOM 672 C C . TYR A 1 82 ? 2.788 3.188 -7.062 1.00 88.06 82 TYR A C 1
ATOM 674 O O . TYR A 1 82 ? 3.428 3.430 -8.087 1.00 88.06 82 TYR A O 1
ATOM 682 N N . LEU A 1 83 ? 1.464 3.366 -7.002 1.00 85.31 83 LEU A N 1
ATOM 683 C CA . LEU A 1 83 ? 0.669 3.779 -8.162 1.00 85.31 83 LEU A CA 1
ATOM 684 C C . LEU A 1 83 ? 1.075 5.166 -8.683 1.00 85.31 83 LEU A C 1
ATOM 686 O O . LEU A 1 83 ? 1.160 5.352 -9.899 1.00 85.31 83 LEU A O 1
ATOM 690 N N . LEU A 1 84 ? 1.382 6.108 -7.788 1.00 82.69 84 LEU A N 1
ATOM 691 C CA . LEU A 1 84 ? 1.871 7.443 -8.139 1.00 82.69 84 LEU A CA 1
ATOM 692 C C . LEU A 1 84 ? 3.270 7.394 -8.760 1.00 82.69 84 LEU A C 1
ATOM 694 O O . LEU A 1 84 ? 3.497 7.965 -9.829 1.00 82.69 84 LEU A O 1
ATOM 698 N N . ARG A 1 85 ? 4.203 6.661 -8.139 1.00 84.31 85 ARG A N 1
ATOM 699 C CA . ARG A 1 85 ? 5.586 6.517 -8.625 1.00 84.31 85 ARG A CA 1
ATOM 700 C C . ARG A 1 85 ? 5.647 5.933 -10.035 1.00 84.31 85 ARG A C 1
ATOM 702 O O . ARG A 1 85 ? 6.501 6.328 -10.828 1.00 84.31 85 ARG A O 1
ATOM 709 N N . TYR A 1 86 ? 4.718 5.033 -10.349 1.00 85.19 86 TYR A N 1
ATOM 710 C CA . TYR A 1 86 ? 4.597 4.390 -11.655 1.00 85.19 86 TYR A CA 1
ATOM 711 C C . TYR A 1 86 ? 3.591 5.048 -12.603 1.00 85.19 86 TYR A C 1
ATOM 713 O O . TYR A 1 86 ? 3.401 4.554 -13.714 1.00 85.19 86 TYR A O 1
ATOM 721 N N . LYS A 1 87 ? 2.989 6.179 -12.205 1.00 81.62 87 LYS A N 1
ATOM 722 C CA . LYS A 1 87 ? 2.012 6.945 -12.997 1.00 81.62 87 LYS A CA 1
ATOM 723 C C . LYS A 1 87 ? 0.810 6.110 -13.462 1.00 81.62 87 LYS A C 1
ATOM 725 O O . LYS A 1 87 ? 0.253 6.346 -14.531 1.00 81.62 87 LYS A O 1
ATOM 730 N N . TYR A 1 88 ? 0.407 5.119 -12.667 1.00 82.25 88 TYR A N 1
ATOM 731 C CA . TYR A 1 88 ? -0.797 4.320 -12.923 1.00 82.25 88 TYR A CA 1
ATOM 732 C C . TYR A 1 88 ? -2.082 5.073 -12.556 1.00 82.25 88 TYR A C 1
ATOM 734 O O . TYR A 1 88 ? -3.156 4.744 -13.065 1.00 82.25 88 TYR A O 1
ATOM 742 N N . ILE A 1 89 ? -1.969 6.106 -11.719 1.00 77.62 89 ILE A N 1
ATOM 743 C CA . ILE A 1 89 ? -3.005 7.103 -11.434 1.00 77.62 89 ILE A CA 1
ATOM 744 C C . ILE A 1 89 ? -2.386 8.512 -11.508 1.00 77.62 89 ILE A C 1
ATOM 746 O O . ILE A 1 89 ? -1.195 8.658 -11.211 1.00 77.62 89 ILE A O 1
ATOM 750 N N . PRO A 1 90 ? -3.153 9.538 -11.920 1.00 69.81 90 PRO A N 1
ATOM 751 C CA . PRO A 1 90 ? -2.732 10.932 -11.787 1.00 69.81 90 PRO A CA 1
ATOM 752 C C . PRO A 1 90 ? -2.734 11.354 -10.310 1.00 69.81 90 PRO A C 1
ATOM 754 O O . PRO A 1 90 ? -3.458 10.764 -9.506 1.00 69.81 90 PRO A O 1
ATOM 757 N N . GLN A 1 91 ? -1.941 12.373 -9.953 1.00 63.94 91 GLN A N 1
ATOM 758 C CA . GLN A 1 91 ? -1.897 12.881 -8.573 1.00 63.94 91 GLN A CA 1
ATOM 759 C C . GLN A 1 91 ? -3.255 13.423 -8.109 1.00 63.94 91 GLN A C 1
ATOM 761 O O . GLN A 1 91 ? -3.577 13.288 -6.938 1.00 63.94 91 GLN A O 1
ATOM 766 N N . GLU A 1 92 ? -4.068 13.970 -9.016 1.00 63.62 92 GLU A N 1
ATOM 767 C CA . GLU A 1 92 ? -5.412 14.460 -8.693 1.00 63.62 92 GLU A CA 1
ATOM 768 C C . GLU A 1 92 ? -6.469 13.367 -8.415 1.00 63.62 92 GLU A C 1
ATOM 770 O O . GLU A 1 92 ? -7.485 13.673 -7.800 1.00 63.62 92 GLU A O 1
ATOM 775 N N . ASN A 1 93 ? -6.247 12.096 -8.787 1.00 61.16 93 ASN A N 1
ATOM 776 C CA . ASN A 1 93 ? -7.186 10.992 -8.501 1.00 61.16 93 ASN A CA 1
ATOM 777 C C . ASN A 1 93 ? -6.842 10.273 -7.189 1.00 61.16 93 ASN A C 1
ATOM 779 O O . ASN A 1 93 ? -6.746 9.042 -7.141 1.00 61.16 93 ASN A O 1
ATOM 783 N N . MET A 1 94 ? -6.618 11.030 -6.120 1.00 60.09 94 MET A N 1
ATOM 784 C CA . MET A 1 94 ? -6.525 10.441 -4.788 1.00 60.09 94 MET A CA 1
ATOM 785 C C . MET A 1 94 ? -7.933 10.034 -4.336 1.00 60.09 94 MET A C 1
ATOM 787 O O . MET A 1 94 ? -8.843 10.859 -4.300 1.00 60.09 94 MET A O 1
ATOM 791 N N . PHE A 1 95 ? -8.115 8.752 -4.007 1.00 63.16 95 PHE A N 1
ATOM 792 C CA . PHE A 1 95 ? -9.387 8.144 -3.589 1.00 63.16 95 PHE A CA 1
ATOM 793 C C . PHE A 1 95 ? -9.780 8.560 -2.159 1.00 63.16 95 PHE A C 1
ATOM 795 O O . PHE A 1 95 ? -9.965 7.727 -1.275 1.00 63.16 95 PHE A O 1
ATOM 802 N N . HIS A 1 96 ? -9.843 9.866 -1.901 1.00 65.50 96 HIS A N 1
ATOM 803 C CA . HIS A 1 96 ? -10.111 10.416 -0.576 1.00 65.50 96 HIS A CA 1
ATOM 804 C C . HIS A 1 96 ? -11.522 10.094 -0.082 1.00 65.50 96 HIS A C 1
ATOM 806 O O . HIS A 1 96 ? -11.694 9.852 1.107 1.00 65.50 96 HIS A O 1
ATOM 812 N N . GLU A 1 97 ? -12.510 10.074 -0.975 1.00 66.12 97 GLU A N 1
ATOM 813 C CA . GLU A 1 97 ? -13.904 9.791 -0.615 1.00 66.12 97 GLU A CA 1
ATOM 814 C C . GLU A 1 97 ? -14.073 8.324 -0.187 1.00 66.12 97 GLU A C 1
ATOM 816 O O . GLU A 1 97 ? -14.515 8.065 0.932 1.00 66.12 97 GLU A O 1
ATOM 821 N N . ASP A 1 98 ? -13.577 7.378 -0.991 1.00 66.75 98 ASP A N 1
ATOM 822 C CA . ASP A 1 98 ? -13.614 5.942 -0.670 1.00 66.75 98 ASP A CA 1
ATOM 823 C C . ASP A 1 98 ? -12.799 5.604 0.593 1.00 66.75 98 ASP A C 1
ATOM 825 O O . ASP A 1 98 ? -13.208 4.784 1.421 1.00 66.75 98 ASP A O 1
ATOM 829 N N . LEU A 1 99 ? -11.659 6.283 0.781 1.00 67.25 99 LEU A N 1
ATOM 830 C CA . LEU A 1 99 ? -10.855 6.188 1.999 1.00 67.25 99 LEU A CA 1
ATOM 831 C C . LEU A 1 99 ? -11.665 6.620 3.220 1.00 67.25 99 LEU A C 1
ATOM 833 O O . LEU A 1 99 ? -11.667 5.915 4.230 1.00 67.25 99 LEU A O 1
ATOM 837 N N . PHE A 1 100 ? -12.334 7.774 3.137 1.00 69.25 100 PHE A N 1
ATOM 838 C CA . PHE A 1 100 ? -13.169 8.264 4.223 1.00 69.25 100 PHE A CA 1
ATOM 839 C C . PHE A 1 100 ? -14.256 7.241 4.537 1.00 69.25 100 PHE A C 1
ATOM 841 O O . PHE A 1 100 ? -14.413 6.889 5.699 1.00 69.25 100 PHE A O 1
ATOM 848 N N . ASP A 1 101 ? -14.953 6.693 3.547 1.00 72.56 101 ASP A N 1
ATOM 849 C CA . ASP A 1 101 ? -16.064 5.762 3.767 1.00 72.56 101 ASP A CA 1
ATOM 850 C C . ASP A 1 101 ? -15.696 4.446 4.461 1.00 72.56 101 ASP A C 1
ATOM 852 O O . ASP A 1 101 ? -16.551 3.844 5.111 1.00 72.56 101 ASP A O 1
ATOM 856 N N . CYS A 1 102 ? -14.425 4.049 4.446 1.00 70.56 102 CYS A N 1
ATOM 857 C CA . CYS A 1 102 ? -13.938 2.874 5.175 1.00 70.56 102 CYS A CA 1
ATOM 858 C C . CYS A 1 102 ? -13.696 3.110 6.683 1.00 70.56 102 CYS A C 1
ATOM 860 O O . CYS A 1 102 ? -13.524 2.154 7.448 1.00 70.56 102 CYS A O 1
ATOM 862 N N . LEU A 1 103 ? -13.655 4.370 7.132 1.00 71.31 103 LEU A N 1
ATOM 863 C CA . LEU A 1 103 ? -13.342 4.739 8.516 1.00 71.31 103 LEU A CA 1
ATOM 864 C C . LEU A 1 103 ? -14.600 4.785 9.399 1.00 71.31 103 LEU A C 1
ATOM 866 O O . LEU A 1 103 ? -15.652 5.281 8.986 1.00 71.31 103 LEU A O 1
ATOM 870 N N . SER A 1 104 ? -14.484 4.351 10.659 1.00 70.75 104 SER A N 1
ATOM 871 C CA . SER A 1 104 ? -15.549 4.547 11.653 1.00 70.75 104 SER A CA 1
ATOM 872 C C . SER A 1 104 ? -15.790 6.033 11.947 1.00 70.75 104 SER A C 1
ATOM 874 O O . SER A 1 104 ? -14.907 6.874 11.763 1.00 70.75 104 SER A O 1
ATOM 876 N N . ALA A 1 105 ? -16.982 6.367 12.452 1.00 71.69 105 ALA A N 1
ATOM 877 C CA . ALA A 1 105 ? -17.340 7.743 12.809 1.00 71.69 105 ALA A CA 1
ATOM 878 C C . ALA A 1 105 ? -16.356 8.373 13.814 1.00 71.69 105 ALA A C 1
ATOM 880 O O . ALA A 1 105 ? -16.010 9.547 13.681 1.00 71.69 105 ALA A O 1
ATOM 881 N N . ASP A 1 106 ? -15.847 7.579 14.759 1.00 65.38 106 ASP A N 1
ATOM 882 C CA . ASP A 1 106 ? -14.886 8.034 15.766 1.00 65.38 106 ASP A CA 1
ATOM 883 C C . ASP A 1 106 ? -13.540 8.417 15.134 1.00 65.38 106 ASP A C 1
ATOM 885 O O . ASP A 1 106 ? -12.962 9.456 15.460 1.00 65.38 106 ASP A O 1
ATOM 889 N N . ILE A 1 107 ? -13.059 7.617 14.177 1.00 65.81 107 ILE A N 1
ATOM 890 C CA . ILE A 1 107 ? -11.799 7.884 13.475 1.00 65.81 107 ILE A CA 1
ATOM 891 C C . ILE A 1 107 ? -11.957 9.036 12.480 1.00 65.81 107 ILE A C 1
ATOM 893 O O . ILE A 1 107 ? -11.090 9.910 12.431 1.00 65.81 107 ILE A O 1
ATOM 897 N N . LYS A 1 108 ? -13.082 9.106 11.755 1.00 69.38 108 LYS A N 1
ATOM 898 C CA . LYS A 1 108 ? -13.437 10.265 10.915 1.00 69.38 108 LYS A CA 1
ATOM 899 C C . LYS A 1 108 ? -13.419 11.556 11.733 1.00 69.38 108 LYS A C 1
ATOM 901 O O . LYS A 1 108 ? -12.800 12.537 11.327 1.00 69.38 108 LYS A O 1
ATOM 906 N N . GLY A 1 109 ? -14.057 11.547 12.904 1.00 66.25 109 GLY A N 1
ATOM 907 C CA . GLY A 1 109 ? -14.109 12.696 13.807 1.00 66.25 109 GLY A CA 1
ATOM 908 C C . GLY A 1 109 ? -12.730 13.115 14.314 1.00 66.25 109 GLY A C 1
ATOM 909 O O . GLY A 1 109 ? -12.419 14.306 14.336 1.00 66.25 109 GLY A O 1
ATOM 910 N N . ALA A 1 110 ? -11.878 12.151 14.673 1.00 67.62 110 ALA A N 1
ATOM 911 C CA . ALA A 1 110 ? -10.508 12.424 15.094 1.00 67.62 110 ALA A CA 1
ATOM 912 C C . ALA A 1 110 ? -9.659 13.032 13.961 1.00 67.62 110 ALA A C 1
ATOM 914 O O . ALA A 1 110 ? -8.957 14.017 14.194 1.00 67.62 110 ALA A O 1
ATOM 915 N N . LEU A 1 111 ? -9.767 12.497 12.739 1.00 65.75 111 LEU A N 1
ATOM 916 C CA . LEU A 1 111 ? -9.028 12.978 11.571 1.00 65.75 111 LEU A CA 1
ATOM 917 C C . LEU A 1 111 ? -9.443 14.404 11.190 1.00 65.75 111 LEU A C 1
ATOM 919 O O . LEU A 1 111 ? -8.588 15.271 11.042 1.00 65.75 111 LEU A O 1
ATOM 923 N N . ILE A 1 112 ? -10.751 14.677 11.110 1.00 68.69 112 ILE A N 1
ATOM 924 C CA . ILE A 1 112 ? -11.276 16.021 10.813 1.00 68.69 112 ILE A CA 1
ATOM 925 C C . ILE A 1 112 ? -10.809 17.025 11.872 1.00 68.69 112 ILE A C 1
ATOM 927 O O . ILE A 1 112 ? -10.440 18.151 11.542 1.00 68.69 112 ILE A O 1
ATOM 931 N N . LYS A 1 113 ? -10.795 16.626 13.148 1.00 68.62 113 LYS A N 1
ATOM 932 C CA . LYS A 1 113 ? -10.345 17.492 14.240 1.00 68.62 113 LYS A CA 1
ATOM 933 C C . LYS A 1 113 ? -8.861 17.846 14.123 1.00 68.62 113 LYS A C 1
ATOM 935 O O . LYS A 1 113 ? -8.520 19.001 14.366 1.00 68.62 113 LYS A O 1
ATOM 940 N N . GLU A 1 114 ? -8.001 16.901 13.741 1.00 68.19 114 GLU A N 1
ATOM 941 C CA . GLU A 1 114 ? -6.587 17.196 13.462 1.00 68.19 114 GLU A CA 1
ATOM 942 C C . GLU A 1 114 ? -6.413 18.048 12.196 1.00 68.19 114 GLU A C 1
ATOM 944 O O . GLU A 1 114 ? -5.728 19.063 12.244 1.00 68.19 114 GLU A O 1
ATOM 949 N N . MET A 1 115 ? -7.124 17.755 11.102 1.00 58.91 115 MET A N 1
ATOM 950 C CA . MET A 1 115 ? -7.068 18.580 9.883 1.00 58.91 115 MET A CA 1
ATOM 951 C C . MET A 1 115 ? -7.494 20.035 10.131 1.00 58.91 115 MET A C 1
ATOM 953 O O . MET A 1 115 ? -6.881 20.963 9.609 1.00 58.91 115 MET A O 1
ATOM 957 N N . LEU A 1 116 ? -8.536 20.261 10.938 1.00 64.19 116 LEU A N 1
ATOM 958 C CA . LEU A 1 116 ? -8.966 21.608 11.324 1.00 64.19 116 LEU A CA 1
ATOM 959 C C . LEU A 1 116 ? -7.932 22.308 12.206 1.00 64.19 116 LEU A C 1
ATOM 961 O O . LEU A 1 116 ? -7.752 23.515 12.092 1.00 64.19 116 LEU A O 1
ATOM 965 N N . LYS A 1 117 ? -7.253 21.564 13.078 1.00 66.88 117 LYS A N 1
ATOM 966 C CA . LYS A 1 117 ? -6.219 22.098 13.963 1.00 66.88 117 LYS A CA 1
ATOM 967 C C . LYS A 1 117 ? -4.980 22.522 13.175 1.00 66.88 117 LYS A C 1
ATOM 969 O O . LYS A 1 117 ? -4.520 23.637 13.380 1.00 66.88 117 LYS A O 1
ATOM 974 N N . GLU A 1 118 ? -4.508 21.698 12.243 1.00 55.22 118 GLU A N 1
ATOM 975 C CA . GLU A 1 118 ? -3.431 22.031 11.297 1.00 55.22 118 GLU A CA 1
ATOM 976 C C . GLU A 1 118 ? -3.774 23.288 10.483 1.00 55.22 118 GLU A C 1
ATOM 978 O O . GLU A 1 118 ? -2.998 24.237 10.441 1.00 55.22 118 GLU A O 1
ATOM 983 N N . ASN A 1 119 ? -4.982 23.359 9.916 1.00 51.53 119 ASN A N 1
ATOM 984 C CA . ASN A 1 119 ? -5.418 24.501 9.104 1.00 51.53 119 ASN A CA 1
ATOM 985 C C . ASN A 1 119 ? -5.549 25.799 9.934 1.00 51.53 119 ASN A C 1
ATOM 987 O O . ASN A 1 119 ? -5.258 26.895 9.460 1.00 51.53 119 ASN A O 1
ATOM 991 N N . VAL A 1 120 ? -5.947 25.680 11.207 1.00 56.78 120 VAL A N 1
ATOM 992 C CA . VAL A 1 120 ? -5.957 26.797 12.164 1.00 56.78 120 VAL A CA 1
ATOM 993 C C . VAL A 1 120 ? -4.538 27.224 12.555 1.00 56.78 120 VAL A C 1
ATOM 995 O O . VAL A 1 120 ? -4.315 28.422 12.714 1.00 56.78 120 VAL A O 1
ATOM 998 N N . MET A 1 121 ? -3.588 26.291 12.693 1.00 52.19 121 MET A N 1
ATOM 999 C CA . MET A 1 121 ? -2.188 26.621 12.990 1.00 52.19 121 MET A CA 1
ATOM 1000 C C . MET A 1 121 ? -1.498 27.310 11.814 1.00 52.19 121 MET A C 1
ATOM 1002 O O . MET A 1 121 ? -0.885 28.350 12.027 1.00 52.19 121 MET A O 1
ATOM 1006 N N . VAL A 1 122 ? -1.677 26.807 10.587 1.00 51.88 122 VAL A N 1
ATOM 1007 C CA . VAL A 1 122 ? -1.149 27.448 9.371 1.00 51.88 122 VAL A CA 1
ATOM 1008 C C . VAL A 1 122 ? -1.643 28.893 9.290 1.00 51.88 122 VAL A C 1
ATOM 1010 O O . VAL A 1 122 ? -0.849 29.817 9.215 1.00 51.88 122 VAL A O 1
ATOM 1013 N N . ARG A 1 123 ? -2.947 29.131 9.471 1.00 53.78 123 ARG A N 1
ATOM 1014 C CA . ARG A 1 123 ? -3.516 30.488 9.411 1.00 53.78 123 ARG A CA 1
ATOM 1015 C C . ARG A 1 123 ? -3.035 31.435 10.524 1.00 53.78 123 ARG A C 1
ATOM 1017 O O . ARG A 1 123 ? -3.230 32.644 10.412 1.00 53.78 123 ARG A O 1
ATOM 1024 N N . ALA A 1 124 ? -2.478 30.907 11.614 1.00 52.50 124 ALA A N 1
ATOM 1025 C CA . ALA A 1 124 ? -1.932 31.699 12.712 1.00 52.50 124 ALA A CA 1
ATOM 1026 C C . ALA A 1 124 ? -0.462 32.107 12.486 1.00 52.50 124 ALA A C 1
ATOM 1028 O O . ALA A 1 124 ? -0.034 33.102 13.068 1.00 52.50 124 ALA A O 1
ATOM 1029 N N . GLU A 1 125 ? 0.295 31.389 11.645 1.00 54.62 125 GLU A N 1
ATOM 1030 C CA . GLU A 1 125 ? 1.687 31.726 11.297 1.00 54.62 125 GLU A CA 1
ATOM 1031 C C . GLU A 1 125 ? 1.795 32.849 10.245 1.00 54.62 125 GLU A C 1
ATOM 1033 O O . GLU A 1 125 ? 2.792 33.567 10.221 1.00 54.62 125 GLU A O 1
ATOM 1038 N N . ASP A 1 126 ? 0.754 33.077 9.440 1.00 52.00 126 ASP A N 1
ATOM 1039 C CA . ASP A 1 126 ? 0.770 34.035 8.317 1.00 52.00 126 ASP A CA 1
ATOM 1040 C C . ASP A 1 126 ? 0.466 35.497 8.716 1.00 52.00 126 ASP A C 1
ATOM 1042 O O . ASP A 1 126 ? 0.399 36.383 7.860 1.00 52.00 126 ASP A O 1
ATOM 1046 N N . GLY A 1 127 ? 0.178 35.750 9.997 1.00 53.72 127 GLY A N 1
ATOM 1047 C CA . GLY A 1 127 ? -0.458 36.985 10.477 1.00 53.72 127 GLY A CA 1
ATOM 1048 C C . GLY A 1 127 ? 0.409 37.932 11.315 1.00 53.72 127 GLY A C 1
ATOM 1049 O O . GLY A 1 127 ? -0.164 38.801 11.975 1.00 53.72 127 GLY A O 1
ATOM 1050 N N . GLY A 1 128 ? 1.736 37.752 11.343 1.00 39.62 128 GLY A N 1
ATOM 1051 C CA . GLY A 1 128 ? 2.678 38.532 12.167 1.00 39.62 128 GLY A CA 1
ATOM 1052 C C . GLY A 1 128 ? 3.560 39.491 11.382 1.00 39.62 128 GLY A C 1
ATOM 1053 O O . GLY A 1 128 ? 4.271 39.009 10.475 1.00 39.62 128 GLY A O 1
#

Radius of gyration: 23.26 Å; chains: 1; bounding box: 56×56×36 Å